Protein AF-A0A966USJ3-F1 (afdb_monomer_lite)

Sequence (109 aa):
LDIELKDDTLTVSGQVDNEEKDYIFQGIANRAFTRKFTLADTVVVKNAEMANGLLKIFLERFIPEEKKAKKIDIMDPFGVQETTKQLLTEGTKAWTQGLQKIADTMTPK

pLDDT: mean 78.53, std 15.51, range [45.91, 97.44]

Secondary structure (DSSP, 8-state):
-EEEEETTEEEEEE---------S--SS----EEEEEEPPTTEEEEEEEEETTEEEEEEEE---GGGS-PPPP---TT---------S-HHHHHHHHHHHHHHHTS---

Radius of gyration: 37.7 Å; chains: 1; bounding box: 52×80×87 Å

Foldseek 3Di:
DDWDDDDQKIKDWDDDDPDPDDDPDDPDDDDTDIDIDGHDPQKDWDDWDADPNDIDTDIDGHDPCVPVDDDDDDDDPPDPDPPPPPPPPVVVVVVVVVVVVVVVVPDDD

Structure (mmCIF, N/CA/C/O backbone):
data_AF-A0A966USJ3-F1
#
_entry.id   AF-A0A966USJ3-F1
#
loop_
_atom_site.group_PDB
_atom_site.id
_atom_site.type_symbol
_atom_site.label_atom_id
_atom_site.label_alt_id
_atom_site.label_comp_id
_atom_site.label_asym_id
_atom_site.label_entity_id
_atom_site.label_seq_id
_atom_site.pdbx_PDB_ins_code
_atom_s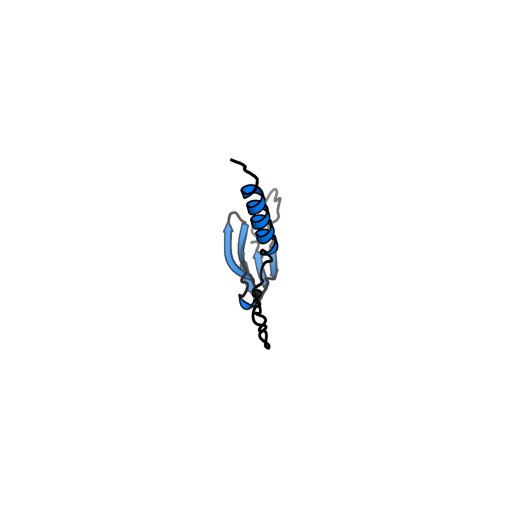ite.Cartn_x
_atom_site.Cartn_y
_atom_site.Cartn_z
_atom_site.occupancy
_atom_site.B_iso_or_equiv
_atom_site.auth_seq_id
_atom_site.auth_comp_id
_atom_site.auth_asym_id
_atom_site.auth_atom_id
_atom_site.pdbx_PDB_model_num
ATOM 1 N N . LEU A 1 1 ? 1.854 -3.864 -14.189 1.00 90.31 1 LEU A N 1
ATOM 2 C CA . LEU A 1 1 ? 1.768 -3.362 -12.798 1.00 90.31 1 LEU A CA 1
ATOM 3 C C . LEU A 1 1 ? 0.463 -3.873 -12.235 1.00 90.31 1 LEU A C 1
ATOM 5 O O . LEU A 1 1 ? -0.542 -3.754 -12.921 1.00 90.31 1 LEU A O 1
ATOM 9 N N . ASP A 1 2 ? 0.499 -4.440 -11.044 1.00 94.25 2 ASP A N 1
ATOM 10 C CA . ASP A 1 2 ? -0.638 -5.089 -10.412 1.00 94.25 2 ASP A CA 1
ATOM 11 C C . ASP A 1 2 ? -0.704 -4.710 -8.924 1.00 94.25 2 ASP A C 1
ATOM 13 O O . ASP A 1 2 ? 0.332 -4.462 -8.289 1.00 94.25 2 ASP A O 1
ATOM 17 N N . ILE A 1 3 ? -1.926 -4.589 -8.404 1.00 95.25 3 ILE A N 1
ATOM 18 C CA . ILE A 1 3 ? -2.208 -4.225 -7.015 1.00 95.25 3 ILE A CA 1
ATOM 19 C C . ILE A 1 3 ? -3.309 -5.148 -6.506 1.00 95.25 3 ILE A C 1
ATOM 21 O O . ILE A 1 3 ? -4.428 -5.117 -7.013 1.00 95.25 3 ILE A O 1
ATOM 25 N N . GLU A 1 4 ? -3.007 -5.899 -5.455 1.00 96.12 4 GLU A N 1
ATOM 26 C CA . GLU A 1 4 ? -3.932 -6.846 -4.841 1.00 96.12 4 GLU A CA 1
ATOM 27 C C . GLU A 1 4 ? -3.975 -6.617 -3.329 1.00 96.12 4 GLU A C 1
ATOM 29 O O . GLU A 1 4 ? -2.937 -6.480 -2.678 1.00 96.12 4 GLU A O 1
ATOM 34 N N . LEU A 1 5 ? -5.178 -6.584 -2.757 1.00 95.69 5 LEU A N 1
ATOM 35 C CA . LEU A 1 5 ? -5.383 -6.617 -1.313 1.00 95.69 5 LEU A CA 1
ATOM 36 C C . LEU A 1 5 ? -5.982 -7.971 -0.952 1.00 95.69 5 LEU A C 1
ATOM 38 O O . LEU A 1 5 ? -7.097 -8.285 -1.369 1.00 95.69 5 LEU A O 1
ATOM 42 N N . LYS A 1 6 ? -5.250 -8.747 -0.157 1.00 95.69 6 LYS A N 1
ATOM 43 C CA . LYS A 1 6 ? -5.719 -10.022 0.374 1.00 95.69 6 LYS A CA 1
ATOM 44 C C . LYS A 1 6 ? -5.540 -10.026 1.883 1.00 95.69 6 LYS A C 1
ATOM 46 O O . LYS A 1 6 ? -4.435 -9.783 2.364 1.00 95.69 6 LYS A O 1
ATOM 51 N N . ASP A 1 7 ? -6.628 -10.299 2.596 1.00 91.94 7 ASP A N 1
ATOM 52 C CA . ASP A 1 7 ? -6.705 -10.210 4.055 1.00 91.94 7 ASP A CA 1
ATOM 53 C C . ASP A 1 7 ? -6.292 -8.806 4.544 1.00 91.94 7 ASP A C 1
ATOM 55 O O . ASP A 1 7 ? -6.977 -7.824 4.259 1.00 91.94 7 ASP A O 1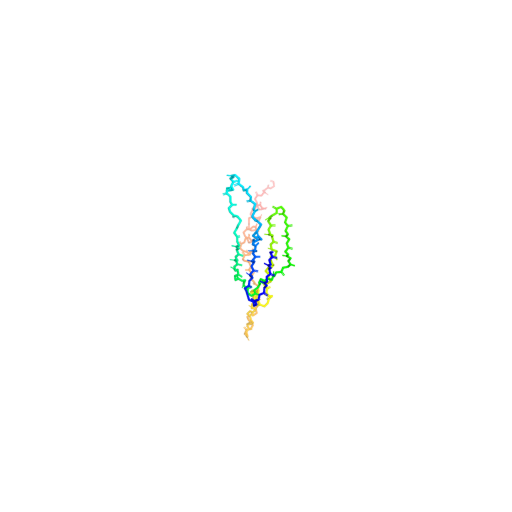
ATOM 59 N N . ASP A 1 8 ? -5.155 -8.693 5.225 1.00 94.38 8 ASP A N 1
ATOM 60 C CA . ASP A 1 8 ? -4.550 -7.451 5.714 1.00 94.38 8 ASP A CA 1
ATOM 61 C C . ASP A 1 8 ? -3.337 -7.006 4.875 1.00 94.38 8 ASP A C 1
ATOM 63 O O . ASP A 1 8 ? -2.688 -6.007 5.178 1.00 94.38 8 ASP A O 1
ATOM 67 N N . THR A 1 9 ? -2.993 -7.738 3.814 1.00 96.94 9 THR A N 1
ATOM 68 C CA . THR A 1 9 ? -1.746 -7.545 3.075 1.00 96.94 9 THR A CA 1
ATOM 69 C C . THR A 1 9 ? -2.001 -6.949 1.694 1.00 96.94 9 THR A C 1
ATOM 71 O O . THR A 1 9 ? -2.514 -7.600 0.783 1.00 96.94 9 THR A O 1
ATOM 74 N N . LEU A 1 10 ? -1.570 -5.700 1.519 1.00 97.06 10 LEU A N 1
ATOM 75 C CA . LEU A 1 10 ? -1.557 -4.994 0.244 1.00 97.06 10 LEU A CA 1
ATOM 76 C C . LEU A 1 10 ? -0.270 -5.324 -0.519 1.00 97.06 10 LEU A C 1
ATOM 78 O O . LEU A 1 10 ? 0.831 -4.964 -0.093 1.00 97.06 10 LEU A O 1
ATOM 82 N N . THR A 1 11 ? -0.405 -5.986 -1.661 1.00 97.44 11 THR A N 1
ATOM 83 C CA . THR A 1 11 ? 0.696 -6.346 -2.555 1.00 97.44 11 THR A CA 1
ATOM 84 C C . THR A 1 11 ? 0.690 -5.438 -3.780 1.00 97.44 11 THR A C 1
ATOM 86 O O . THR A 1 11 ? -0.317 -5.310 -4.462 1.00 97.44 11 THR A O 1
ATOM 89 N N . VAL A 1 12 ? 1.833 -4.818 -4.072 1.00 97.06 12 VAL A N 1
ATOM 90 C CA . VAL A 1 12 ? 2.076 -4.018 -5.278 1.00 97.06 12 VAL A CA 1
ATOM 91 C C . VAL A 1 12 ? 3.199 -4.682 -6.059 1.00 97.06 12 VAL A C 1
ATOM 93 O O . VAL A 1 12 ? 4.309 -4.823 -5.537 1.00 97.06 12 VAL A O 1
ATOM 96 N N . SER A 1 13 ? 2.940 -5.082 -7.301 1.00 95.88 13 SER A N 1
ATOM 97 C CA . SER A 1 13 ? 3.931 -5.754 -8.140 1.00 95.88 13 SER A CA 1
ATOM 98 C C . SER A 1 13 ? 4.092 -5.090 -9.507 1.00 95.88 13 SER A C 1
ATOM 100 O O . SER A 1 13 ? 3.133 -4.700 -10.168 1.00 95.88 13 SER A O 1
ATOM 102 N N . GLY A 1 14 ? 5.340 -4.930 -9.936 1.00 93.81 14 GLY A N 1
ATOM 103 C CA . GLY A 1 14 ? 5.705 -4.449 -11.261 1.00 93.81 14 GLY A CA 1
ATOM 104 C C . GLY A 1 14 ? 6.506 -5.515 -11.986 1.00 93.81 14 GLY A C 1
ATOM 105 O O . GLY A 1 14 ? 7.490 -6.019 -11.447 1.00 93.81 14 GLY A O 1
ATOM 106 N N . GLN A 1 15 ? 6.088 -5.848 -13.201 1.00 91.12 15 GLN A N 1
ATOM 107 C CA . GLN A 1 15 ? 6.850 -6.686 -14.118 1.00 91.12 15 GLN A CA 1
ATOM 108 C C . GLN A 1 15 ? 7.601 -5.794 -15.103 1.00 91.12 15 GLN A C 1
ATOM 110 O O . GLN A 1 15 ? 7.200 -4.654 -15.345 1.00 91.12 15 GLN A O 1
ATOM 115 N N . VAL A 1 16 ? 8.708 -6.308 -15.623 1.00 86.69 16 VAL A N 1
ATOM 116 C CA . VAL A 1 16 ? 9.481 -5.658 -16.677 1.00 86.69 16 VAL A CA 1
ATOM 117 C C . VAL A 1 16 ? 9.348 -6.531 -17.903 1.00 86.69 16 VAL A C 1
ATOM 119 O O . VAL A 1 16 ? 9.662 -7.719 -17.840 1.00 86.69 16 VAL A O 1
ATOM 122 N N . ASP A 1 17 ? 8.879 -5.938 -18.990 1.00 79.00 17 ASP A N 1
ATOM 123 C CA . ASP A 1 17 ? 8.905 -6.599 -20.281 1.00 79.00 17 ASP A CA 1
ATOM 124 C C . ASP A 1 17 ? 10.346 -6.614 -20.780 1.00 79.00 17 ASP A C 1
ATOM 126 O O . ASP A 1 17 ? 11.054 -5.603 -20.743 1.00 79.00 17 ASP A O 1
ATOM 130 N N . ASN A 1 18 ? 10.794 -7.794 -21.193 1.00 67.31 18 ASN A N 1
ATOM 131 C CA . ASN A 1 18 ? 12.154 -8.030 -21.651 1.00 67.31 18 ASN A CA 1
ATOM 132 C C . ASN A 1 18 ? 12.272 -7.565 -23.110 1.00 67.31 18 ASN A C 1
ATOM 134 O O . ASN A 1 18 ? 12.446 -8.360 -24.028 1.00 67.31 18 ASN A O 1
ATOM 138 N N . GLU A 1 19 ? 12.069 -6.270 -23.339 1.00 68.94 19 GLU A N 1
ATOM 139 C CA . GLU A 1 19 ? 12.400 -5.655 -24.616 1.00 68.94 19 GLU A CA 1
ATOM 140 C C . GLU A 1 19 ? 13.906 -5.396 -24.613 1.00 68.94 19 GLU A C 1
ATOM 142 O O . GLU A 1 19 ? 14.390 -4.538 -23.870 1.00 68.94 19 GLU A O 1
ATOM 147 N N . GLU A 1 20 ? 14.648 -6.155 -25.424 1.00 64.81 20 GLU A N 1
ATOM 148 C CA . GLU A 1 20 ? 16.059 -5.895 -25.717 1.00 64.81 20 GLU A CA 1
ATOM 149 C C . GLU A 1 20 ? 16.178 -4.513 -26.370 1.00 64.81 20 GLU A C 1
ATOM 151 O O . GLU A 1 20 ? 16.042 -4.338 -27.580 1.00 64.81 20 GLU A O 1
ATOM 156 N N . LYS A 1 21 ? 16.362 -3.495 -25.535 1.00 73.31 21 LYS A N 1
ATOM 157 C CA . LYS A 1 21 ? 16.651 -2.129 -25.951 1.00 73.31 21 LYS A CA 1
ATOM 158 C C . LYS A 1 21 ? 18.112 -1.851 -25.653 1.00 73.31 21 LYS A C 1
ATOM 160 O O . LYS A 1 21 ? 18.534 -1.895 -24.499 1.00 73.31 21 LYS A O 1
ATOM 165 N N . ASP A 1 22 ? 18.866 -1.540 -26.701 1.00 79.00 22 ASP A N 1
ATOM 166 C CA . ASP A 1 22 ? 20.257 -1.115 -26.581 1.00 79.00 22 ASP A CA 1
ATOM 167 C C . ASP A 1 22 ? 20.316 0.298 -25.992 1.00 79.00 22 ASP A C 1
ATOM 169 O O . ASP A 1 22 ? 20.089 1.306 -26.667 1.00 79.00 22 ASP A O 1
ATOM 173 N N . TYR A 1 23 ? 20.606 0.374 -24.696 1.00 79.94 23 TYR A N 1
ATOM 174 C CA . TYR A 1 23 ? 20.852 1.625 -23.990 1.00 79.94 23 TYR A CA 1
ATOM 175 C C . TYR A 1 23 ? 22.361 1.855 -23.847 1.00 79.94 23 TYR A C 1
ATOM 177 O O . TYR A 1 23 ? 23.070 1.019 -23.296 1.00 79.94 23 TYR A O 1
ATOM 185 N N . ILE A 1 24 ? 22.853 3.027 -24.267 1.00 86.50 24 ILE A N 1
ATOM 186 C CA . ILE A 1 24 ? 24.266 3.422 -24.079 1.00 86.50 24 ILE A CA 1
ATOM 187 C C . ILE A 1 24 ? 24.582 3.628 -22.585 1.00 86.50 24 ILE A C 1
ATOM 189 O O . ILE A 1 24 ? 25.662 3.275 -22.117 1.00 86.50 24 ILE A O 1
ATOM 193 N N . PHE A 1 25 ? 23.639 4.197 -21.823 1.00 83.19 25 PHE A N 1
ATOM 194 C CA . PHE A 1 25 ? 23.732 4.331 -20.369 1.00 83.19 25 PHE A CA 1
ATOM 195 C C . PHE A 1 25 ? 22.338 4.384 -19.734 1.00 83.19 25 PHE A C 1
ATOM 197 O O . PHE A 1 25 ? 21.512 5.223 -20.094 1.00 83.19 25 PHE A O 1
ATOM 204 N N . GLN A 1 26 ? 22.099 3.521 -18.746 1.00 80.94 26 GLN A N 1
ATOM 205 C CA . GLN A 1 26 ? 20.870 3.487 -17.959 1.00 80.94 26 GLN A CA 1
ATOM 206 C C . GLN A 1 26 ? 21.218 3.673 -16.477 1.00 80.94 26 GLN A C 1
ATOM 208 O O . GLN A 1 26 ? 21.658 2.744 -15.807 1.00 80.94 26 GLN A O 1
ATOM 213 N N . GLY A 1 27 ? 21.011 4.887 -15.955 1.00 84.94 27 GLY A N 1
ATOM 214 C CA . GLY A 1 27 ? 21.339 5.214 -14.560 1.00 84.94 27 GLY A CA 1
ATOM 215 C C . GLY A 1 27 ? 20.492 4.469 -13.520 1.00 84.94 27 GLY A C 1
ATOM 216 O O . GLY A 1 27 ? 20.917 4.320 -12.378 1.00 84.94 27 GLY A O 1
ATOM 217 N N . ILE A 1 28 ? 19.304 3.986 -13.902 1.00 82.62 28 ILE A N 1
ATOM 218 C CA . ILE A 1 28 ? 18.427 3.180 -13.045 1.00 82.62 28 ILE A CA 1
ATOM 219 C C . ILE A 1 28 ? 17.901 2.004 -13.857 1.00 82.62 28 ILE A C 1
ATOM 221 O O . ILE A 1 28 ? 17.151 2.186 -14.816 1.00 82.62 28 ILE A O 1
ATOM 225 N N . ALA A 1 29 ? 18.292 0.797 -13.456 1.00 82.44 29 ALA A N 1
ATOM 226 C CA . ALA A 1 29 ? 17.831 -0.427 -14.088 1.00 82.44 29 ALA A CA 1
ATOM 227 C C . ALA A 1 29 ? 16.318 -0.618 -13.891 1.00 82.44 29 ALA A C 1
ATOM 229 O O . ALA A 1 29 ? 15.801 -0.506 -12.773 1.00 82.44 29 ALA A O 1
ATOM 230 N N . ASN A 1 30 ? 15.624 -0.971 -14.974 1.00 84.00 30 ASN A N 1
ATOM 231 C CA . ASN A 1 30 ? 14.244 -1.436 -14.911 1.00 84.00 30 ASN A CA 1
ATOM 232 C C . ASN A 1 30 ? 14.259 -2.859 -14.357 1.00 84.00 30 ASN A C 1
ATOM 234 O O . ASN A 1 30 ? 14.695 -3.793 -15.023 1.00 84.00 30 ASN A O 1
ATOM 238 N N . ARG A 1 31 ? 13.807 -3.021 -13.115 1.00 87.69 31 ARG A N 1
ATOM 239 C C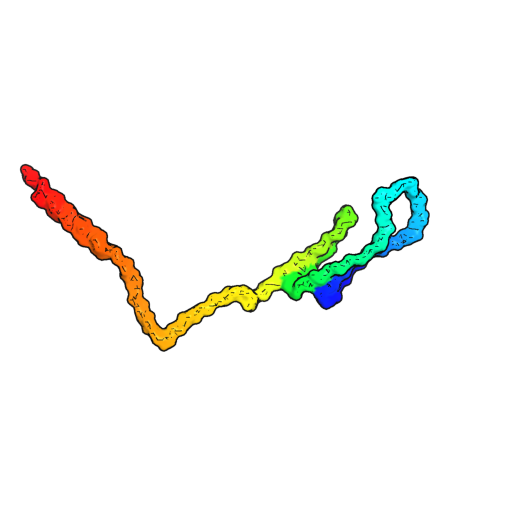A . ARG A 1 31 ? 13.737 -4.318 -12.435 1.00 87.69 31 ARG A CA 1
ATOM 240 C C . ARG A 1 31 ? 12.309 -4.625 -12.035 1.00 87.69 31 ARG A C 1
ATOM 242 O O . ARG A 1 31 ? 11.582 -3.734 -11.593 1.00 87.69 31 ARG A O 1
ATOM 249 N N . ALA A 1 32 ? 11.934 -5.894 -12.153 1.00 92.19 32 ALA A N 1
ATOM 250 C CA . ALA A 1 32 ? 10.692 -6.361 -11.573 1.00 92.19 32 ALA A CA 1
ATOM 251 C C . ALA A 1 32 ? 10.737 -6.133 -10.057 1.00 92.19 32 ALA A C 1
ATOM 253 O O . ALA A 1 32 ? 11.788 -6.258 -9.417 1.00 92.19 32 ALA A O 1
ATOM 254 N N . PHE A 1 33 ? 9.600 -5.770 -9.480 1.00 93.94 33 PHE A N 1
ATOM 255 C CA . PHE A 1 33 ? 9.496 -5.521 -8.053 1.00 93.94 33 PHE A CA 1
ATOM 256 C C . PHE A 1 33 ? 8.207 -6.105 -7.500 1.00 93.94 33 PHE A C 1
ATOM 258 O O . PHE A 1 33 ? 7.190 -6.221 -8.177 1.00 93.94 33 PHE A O 1
ATOM 265 N N . THR A 1 34 ? 8.243 -6.462 -6.226 1.00 95.94 34 THR A N 1
ATOM 266 C CA . THR A 1 34 ? 7.054 -6.784 -5.447 1.00 95.94 34 THR A CA 1
ATOM 267 C C . THR A 1 34 ? 7.247 -6.187 -4.071 1.00 95.94 34 THR A C 1
ATOM 269 O O . THR A 1 34 ? 8.272 -6.411 -3.421 1.00 95.94 34 THR A O 1
ATOM 272 N N . ARG A 1 35 ? 6.277 -5.397 -3.628 1.00 96.06 35 ARG A N 1
ATOM 273 C CA . ARG A 1 35 ? 6.270 -4.799 -2.303 1.00 96.06 35 ARG A CA 1
ATOM 274 C C . ARG A 1 35 ? 4.976 -5.160 -1.605 1.00 96.06 35 ARG A C 1
ATOM 276 O O . ARG A 1 35 ? 3.907 -5.050 -2.189 1.00 96.06 35 ARG A O 1
ATOM 283 N N . LYS A 1 36 ? 5.102 -5.606 -0.361 1.00 97.38 36 LYS A N 1
ATOM 284 C CA . LYS A 1 36 ? 3.976 -5.964 0.493 1.00 97.38 36 LYS A CA 1
ATOM 285 C C . LYS A 1 36 ? 3.910 -4.988 1.653 1.00 97.38 36 LYS A C 1
ATOM 287 O O . LYS A 1 36 ? 4.947 -4.651 2.228 1.00 97.38 36 LYS A O 1
ATOM 292 N N . PHE A 1 37 ? 2.704 -4.549 1.967 1.00 96.25 37 PHE A N 1
ATOM 293 C CA . PHE A 1 37 ? 2.400 -3.661 3.073 1.00 96.25 37 PHE A CA 1
ATOM 294 C C . PHE A 1 37 ? 1.307 -4.313 3.910 1.00 96.25 37 PHE A C 1
ATOM 296 O O . PHE A 1 37 ? 0.240 -4.622 3.389 1.00 96.25 37 PHE A O 1
ATOM 303 N N . THR A 1 38 ? 1.570 -4.521 5.194 1.00 96.25 38 THR A N 1
ATOM 304 C CA . THR A 1 38 ? 0.548 -4.971 6.141 1.00 96.25 38 THR A CA 1
ATOM 305 C C . THR A 1 38 ? -0.261 -3.760 6.590 1.00 96.25 38 THR A C 1
ATOM 307 O O . THR A 1 38 ? 0.300 -2.781 7.091 1.00 96.25 38 THR A O 1
ATOM 310 N N . LEU A 1 39 ? -1.567 -3.804 6.366 1.00 95.12 39 LEU A N 1
ATOM 311 C CA . LEU A 1 39 ? -2.529 -2.801 6.789 1.00 95.12 39 LEU A CA 1
ATOM 312 C C . LEU A 1 39 ? -3.088 -3.191 8.158 1.00 95.12 39 LEU A C 1
ATOM 314 O O . LEU A 1 39 ? -3.244 -4.363 8.472 1.00 95.12 39 LEU A O 1
ATOM 318 N N . ALA A 1 40 ? -3.391 -2.200 8.991 1.00 93.50 40 ALA A N 1
ATOM 319 C CA . ALA A 1 40 ? -4.126 -2.454 10.225 1.00 93.50 40 ALA A CA 1
ATOM 320 C C . ALA A 1 40 ? -5.617 -2.653 9.920 1.00 93.50 40 ALA A C 1
ATOM 322 O O . ALA A 1 40 ? -6.130 -2.021 9.002 1.00 93.50 40 ALA A O 1
ATOM 323 N N . ASP A 1 41 ? -6.340 -3.386 10.770 1.00 89.19 41 ASP A N 1
ATOM 324 C CA . ASP A 1 41 ? -7.787 -3.653 10.625 1.00 89.19 41 ASP A CA 1
ATOM 325 C C . ASP A 1 41 ? -8.645 -2.387 10.458 1.00 89.19 41 ASP A C 1
ATOM 327 O O . ASP A 1 41 ? -9.731 -2.402 9.890 1.00 89.19 41 ASP A O 1
ATOM 331 N N . THR A 1 42 ? -8.165 -1.264 10.996 1.00 89.31 42 THR A N 1
ATOM 332 C CA . THR A 1 42 ? -8.841 0.036 10.901 1.00 89.31 42 THR A CA 1
ATOM 333 C C . THR A 1 42 ? -8.572 0.774 9.592 1.00 89.31 42 THR A C 1
ATOM 335 O O . THR A 1 42 ? -9.033 1.898 9.447 1.00 89.31 42 THR A O 1
ATOM 338 N N . VAL A 1 43 ? -7.769 0.232 8.678 1.00 92.62 43 VAL A N 1
ATOM 339 C CA . VAL A 1 43 ? -7.334 0.910 7.452 1.00 92.62 43 VAL A CA 1
ATOM 340 C C . VAL A 1 43 ? -7.970 0.245 6.240 1.00 92.62 43 VAL A C 1
ATOM 342 O O . VAL A 1 43 ? -7.876 -0.963 6.064 1.00 92.62 43 VAL A O 1
ATOM 345 N N . VAL A 1 44 ? -8.581 1.052 5.376 1.00 91.25 44 VAL A N 1
ATOM 346 C CA . VAL A 1 44 ? -9.213 0.596 4.133 1.00 91.25 44 VAL A CA 1
ATOM 347 C C . VAL A 1 44 ? -8.626 1.325 2.929 1.00 91.25 44 VAL A C 1
ATOM 349 O O . VAL A 1 44 ? -8.327 2.520 2.992 1.00 91.25 44 VAL A O 1
ATOM 352 N N . VAL A 1 45 ? -8.469 0.608 1.816 1.00 93.81 45 VAL A N 1
ATOM 353 C CA . VAL A 1 45 ? -8.051 1.197 0.538 1.00 93.81 45 VAL A CA 1
ATOM 354 C C . VAL A 1 45 ? -9.257 1.889 -0.095 1.00 93.81 45 VAL A C 1
ATOM 356 O O . VAL A 1 45 ? -10.300 1.267 -0.284 1.00 93.81 45 VAL A O 1
ATOM 359 N N . LYS A 1 46 ? -9.130 3.179 -0.416 1.00 94.25 46 LYS A N 1
ATOM 360 C CA . LYS A 1 46 ? -10.200 3.963 -1.053 1.00 94.25 46 LYS A CA 1
ATOM 361 C C . LYS A 1 46 ? -10.024 4.108 -2.551 1.00 94.25 46 LYS A C 1
ATOM 363 O O . LYS A 1 46 ? -11.002 4.023 -3.285 1.00 94.25 46 LYS A O 1
ATOM 368 N N . ASN A 1 47 ? -8.801 4.378 -2.992 1.00 94.50 47 ASN A N 1
ATOM 369 C CA . ASN A 1 47 ? -8.500 4.616 -4.396 1.00 94.50 47 ASN A CA 1
ATOM 370 C C . ASN A 1 47 ? -7.017 4.345 -4.683 1.00 94.50 47 ASN A C 1
ATOM 372 O O . ASN A 1 47 ? -6.191 4.354 -3.767 1.00 94.50 47 ASN A O 1
ATOM 376 N N . ALA A 1 48 ? -6.675 4.157 -5.953 1.00 95.56 48 ALA A N 1
ATOM 377 C CA . ALA A 1 48 ? -5.306 4.105 -6.441 1.00 95.56 48 ALA A CA 1
ATOM 378 C C . ALA A 1 48 ? -5.202 4.899 -7.750 1.00 95.56 48 ALA A C 1
ATOM 380 O O . ALA A 1 48 ? -6.008 4.716 -8.658 1.00 95.56 48 ALA A O 1
ATOM 381 N N . GLU A 1 49 ? -4.206 5.777 -7.851 1.00 95.25 49 GLU A N 1
ATOM 382 C CA . GLU A 1 49 ? -3.950 6.583 -9.047 1.00 95.25 49 GLU A CA 1
ATOM 383 C C . GLU A 1 49 ? -2.487 6.473 -9.481 1.00 95.25 49 GLU A C 1
ATOM 385 O O . GLU A 1 49 ? -1.579 6.375 -8.655 1.00 95.25 49 GLU A O 1
ATOM 390 N N . MET A 1 50 ? -2.253 6.524 -10.789 1.00 94.06 50 MET A N 1
ATOM 391 C CA . MET A 1 50 ? -0.920 6.614 -11.379 1.00 94.06 50 MET A CA 1
ATOM 392 C C . MET A 1 50 ? -0.772 7.987 -12.030 1.00 94.06 50 MET A C 1
ATOM 394 O O . MET A 1 50 ? -1.543 8.329 -12.924 1.00 94.06 50 MET A O 1
ATOM 398 N N . ALA A 1 51 ? 0.224 8.764 -11.612 1.00 94.06 51 ALA A N 1
ATOM 399 C CA . ALA A 1 51 ? 0.514 10.072 -12.193 1.00 94.06 51 ALA A CA 1
ATOM 400 C C . ALA A 1 51 ? 2.027 10.276 -12.305 1.00 94.06 51 ALA A C 1
ATOM 402 O O . ALA A 1 51 ? 2.750 10.124 -11.322 1.00 94.06 51 ALA A O 1
ATOM 403 N N . ASN A 1 52 ? 2.510 10.635 -13.500 1.00 92.12 52 ASN A N 1
ATOM 404 C CA . ASN A 1 52 ? 3.931 10.896 -13.778 1.00 92.12 52 ASN A CA 1
ATOM 405 C C . ASN A 1 52 ? 4.874 9.755 -13.340 1.00 92.12 52 ASN A C 1
ATOM 407 O O . ASN A 1 52 ? 5.963 10.001 -12.829 1.00 92.12 52 ASN A O 1
ATOM 411 N N . GLY A 1 53 ? 4.438 8.501 -13.490 1.00 89.00 53 GLY A N 1
ATOM 412 C CA . GLY A 1 53 ? 5.215 7.325 -13.079 1.00 89.00 53 GLY A CA 1
ATOM 413 C C . GLY A 1 53 ? 5.222 7.047 -11.571 1.00 89.00 53 GLY A C 1
ATOM 414 O O . GLY A 1 53 ? 5.881 6.102 -11.141 1.00 89.00 53 GLY A O 1
ATOM 415 N N . LEU A 1 54 ? 4.485 7.821 -10.764 1.00 91.94 54 LEU A N 1
ATOM 416 C CA . LEU A 1 54 ? 4.227 7.507 -9.361 1.00 91.94 54 LEU A CA 1
ATOM 417 C C . LEU A 1 54 ? 2.846 6.887 -9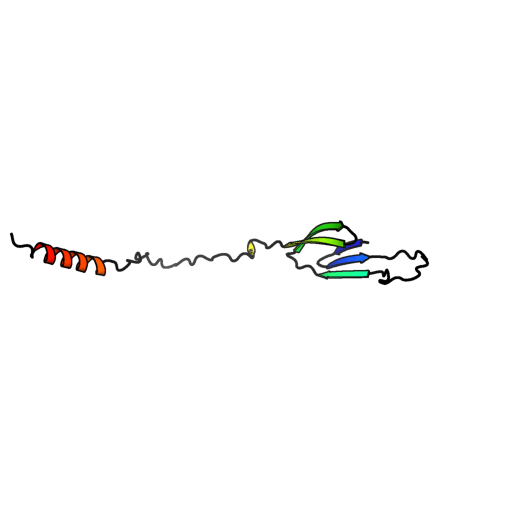.180 1.00 91.94 54 LEU A C 1
ATOM 419 O O . LEU A 1 54 ? 1.825 7.487 -9.517 1.00 91.94 54 LEU A O 1
ATOM 423 N N . LEU A 1 55 ? 2.836 5.723 -8.538 1.00 94.12 55 LEU A N 1
ATOM 424 C CA . LEU A 1 55 ? 1.633 5.120 -7.993 1.00 94.12 55 LEU A CA 1
ATOM 425 C C . LEU A 1 55 ? 1.335 5.729 -6.618 1.00 94.12 55 LEU A C 1
ATOM 427 O O . LEU A 1 55 ? 2.162 5.638 -5.707 1.00 94.12 55 LEU A O 1
ATOM 431 N N . LYS A 1 56 ? 0.144 6.303 -6.450 1.00 95.06 56 LYS A N 1
ATOM 432 C CA . LYS A 1 56 ? -0.384 6.744 -5.157 1.00 95.06 56 LYS A CA 1
ATOM 433 C C . L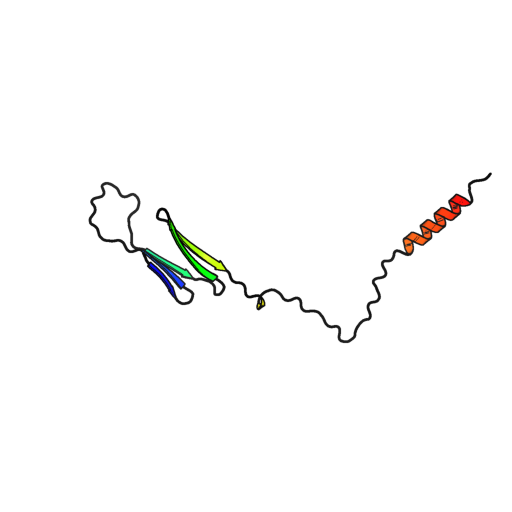YS A 1 56 ? -1.575 5.880 -4.771 1.00 95.06 56 LYS A C 1
ATOM 435 O O . LYS A 1 56 ? -2.490 5.683 -5.564 1.00 95.06 56 LYS A O 1
ATOM 440 N N . ILE A 1 57 ? -1.567 5.389 -3.539 1.00 95.50 57 ILE A N 1
ATOM 441 C CA . ILE A 1 57 ? -2.640 4.567 -2.979 1.00 95.50 57 ILE A CA 1
ATOM 442 C C . ILE A 1 57 ? -3.235 5.341 -1.806 1.00 95.50 57 ILE A C 1
ATOM 444 O O . ILE A 1 57 ? -2.527 5.684 -0.859 1.00 95.50 57 ILE A O 1
ATOM 448 N N . PHE A 1 58 ? -4.528 5.642 -1.886 1.00 95.69 58 PHE A N 1
ATOM 449 C CA . PHE A 1 58 ? -5.252 6.383 -0.862 1.00 95.69 58 PHE A CA 1
ATOM 450 C C . PHE A 1 58 ? -5.803 5.412 0.177 1.00 95.69 58 PHE A C 1
ATOM 452 O O . PHE A 1 58 ? -6.633 4.553 -0.132 1.00 95.69 58 PHE A O 1
ATOM 459 N N . LEU A 1 59 ? -5.338 5.573 1.413 1.00 95.00 59 LEU A N 1
ATOM 460 C CA . LEU A 1 59 ? -5.744 4.781 2.566 1.00 95.00 59 LEU A CA 1
ATOM 461 C C . LEU A 1 59 ? -6.536 5.665 3.529 1.00 95.00 59 LEU A C 1
ATOM 463 O O . LEU A 1 59 ? -6.109 6.777 3.839 1.00 95.00 59 LEU A O 1
ATOM 467 N N . GLU A 1 60 ? -7.663 5.166 4.026 1.00 93.25 60 GLU A N 1
ATOM 468 C CA . GLU A 1 60 ? -8.454 5.841 5.055 1.00 93.25 60 GLU A CA 1
ATOM 469 C C . GLU A 1 60 ? -8.484 5.008 6.333 1.00 93.25 60 GLU A C 1
ATOM 471 O O . GLU A 1 60 ? -8.622 3.786 6.287 1.00 93.25 60 GLU A O 1
ATOM 476 N N . ARG A 1 61 ? -8.371 5.679 7.483 1.00 91.12 61 ARG A N 1
ATOM 477 C CA . ARG A 1 61 ? -8.472 5.043 8.795 1.00 91.12 61 ARG A CA 1
ATOM 478 C C . ARG A 1 61 ? -9.873 5.228 9.378 1.00 91.12 61 ARG A C 1
ATOM 480 O O . ARG A 1 61 ? -10.241 6.337 9.752 1.00 91.12 61 ARG A O 1
ATOM 487 N N . PHE A 1 62 ? -10.601 4.132 9.554 1.00 82.69 62 PHE A N 1
ATOM 488 C CA . PHE A 1 62 ? -11.874 4.078 10.261 1.00 82.69 62 PHE A CA 1
ATOM 489 C C . PHE A 1 62 ? -11.666 3.681 11.731 1.00 82.69 62 PHE A C 1
ATOM 491 O O . PHE A 1 62 ? -11.225 2.573 12.032 1.00 82.69 62 PHE A O 1
ATOM 498 N N . ILE A 1 63 ? -11.988 4.578 12.668 1.00 77.75 63 ILE A N 1
ATOM 499 C CA . ILE A 1 63 ? -12.008 4.276 14.109 1.00 77.75 63 ILE A CA 1
ATOM 500 C C . ILE A 1 63 ? -13.472 4.048 14.508 1.00 77.75 63 ILE A C 1
ATOM 502 O O . ILE A 1 63 ? -14.229 5.021 14.532 1.00 77.75 63 ILE A O 1
ATOM 506 N N . PRO A 1 64 ? -13.881 2.807 14.838 1.00 72.06 64 PRO A N 1
ATOM 507 C CA . PRO A 1 64 ? -15.236 2.539 15.305 1.00 72.06 64 PRO A CA 1
ATOM 508 C C . PRO A 1 64 ? -15.573 3.399 16.527 1.00 72.06 64 PRO A C 1
ATOM 510 O O . PRO A 1 64 ? -14.753 3.528 17.441 1.00 72.06 64 PRO A O 1
ATOM 513 N N . GLU A 1 65 ? -16.785 3.957 16.577 1.00 66.94 65 GLU A N 1
ATOM 514 C CA . GLU A 1 65 ? -17.226 4.795 17.702 1.00 66.94 65 GLU A CA 1
ATOM 515 C C . GLU A 1 65 ? -17.233 4.050 19.040 1.00 66.94 65 GLU A C 1
ATOM 517 O O . GLU A 1 65 ? -17.081 4.658 20.092 1.00 66.94 65 GLU A O 1
ATOM 522 N N . GLU A 1 66 ? -17.325 2.723 19.010 1.00 63.06 66 GLU A N 1
ATOM 523 C CA . GLU A 1 66 ? -17.241 1.867 20.195 1.00 63.06 66 GLU A CA 1
ATOM 524 C C . GLU A 1 66 ? -15.874 1.918 20.887 1.00 63.06 66 GLU A C 1
ATOM 526 O O . GLU A 1 66 ? -15.797 1.716 22.096 1.00 63.06 66 GLU A O 1
ATOM 531 N N . LYS A 1 67 ? -14.806 2.229 20.137 1.00 61.91 67 LYS A N 1
ATOM 532 C CA . LYS A 1 67 ? -13.459 2.454 20.679 1.00 61.91 67 LYS A CA 1
ATOM 533 C C . LYS A 1 67 ? -13.219 3.912 21.072 1.00 61.91 67 LYS A C 1
ATOM 535 O O . LYS A 1 67 ? -12.175 4.207 21.655 1.00 61.91 67 LYS A O 1
ATOM 540 N N . LYS A 1 68 ? -14.141 4.837 20.763 1.00 65.19 68 LYS A N 1
ATOM 541 C CA . LYS A 1 68 ? -14.074 6.187 21.337 1.00 65.19 68 LYS A CA 1
ATOM 542 C C . LYS A 1 68 ? -14.312 6.044 22.837 1.00 65.19 68 LYS A C 1
ATOM 544 O O . LYS A 1 68 ? -15.231 5.347 23.261 1.00 65.19 68 LYS A O 1
ATOM 549 N N . ALA A 1 69 ? -13.464 6.681 23.639 1.00 68.62 69 ALA A N 1
ATOM 550 C CA . ALA A 1 69 ? -13.590 6.650 25.088 1.00 68.62 69 ALA A CA 1
ATOM 551 C C . ALA A 1 69 ? -14.988 7.148 25.491 1.00 68.62 69 ALA A C 1
ATOM 553 O O . ALA A 1 69 ? -15.320 8.316 25.289 1.00 68.62 69 ALA A O 1
ATOM 554 N N . LYS A 1 70 ? -15.819 6.250 26.027 1.00 73.75 70 LYS A N 1
ATOM 555 C CA . LYS A 1 70 ? -17.128 6.607 26.576 1.00 73.75 70 LYS A CA 1
ATOM 556 C C . LYS A 1 70 ? -16.918 7.131 27.988 1.00 73.75 70 LYS A C 1
ATOM 558 O O . LYS A 1 70 ? -16.246 6.493 28.797 1.00 73.75 70 LYS A O 1
ATOM 563 N N . LYS A 1 71 ? -17.493 8.293 28.287 1.00 75.06 71 LYS A N 1
ATOM 564 C CA . LYS A 1 71 ? -17.581 8.779 29.661 1.00 75.06 71 LYS A CA 1
ATOM 565 C C . LYS A 1 71 ? -18.581 7.882 30.391 1.00 75.06 71 LYS A C 1
ATOM 567 O O . LYS A 1 71 ? -19.718 7.760 29.948 1.00 75.06 71 LYS A O 1
ATOM 572 N N . ILE A 1 72 ? -18.131 7.200 31.438 1.00 77.69 72 ILE A N 1
ATOM 573 C CA . ILE A 1 72 ? -19.011 6.428 32.315 1.00 77.69 72 ILE A CA 1
ATOM 574 C C . ILE A 1 72 ? -19.481 7.394 33.394 1.00 77.69 72 ILE A C 1
ATOM 576 O O . ILE A 1 72 ? -18.659 7.916 34.150 1.00 77.69 72 ILE A O 1
ATOM 580 N N . ASP A 1 73 ? -20.782 7.658 33.438 1.00 79.94 73 ASP A N 1
ATOM 581 C CA . ASP A 1 73 ? -21.363 8.432 34.526 1.00 79.94 73 ASP A CA 1
ATO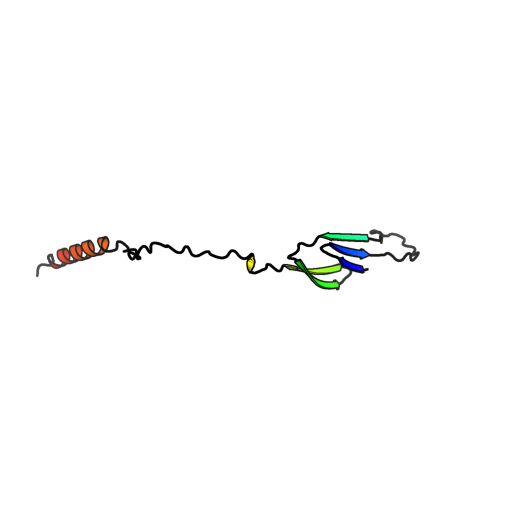M 582 C C . ASP A 1 73 ? -21.364 7.577 35.797 1.00 79.94 73 ASP A C 1
ATOM 584 O O . ASP A 1 73 ? -21.805 6.425 35.803 1.00 79.94 73 ASP A O 1
ATOM 588 N N . ILE A 1 74 ? -20.815 8.131 36.876 1.00 79.94 74 ILE A N 1
ATOM 589 C CA . ILE A 1 74 ? -20.824 7.489 38.188 1.00 79.94 74 ILE A CA 1
ATOM 590 C C . ILE A 1 74 ? -22.212 7.728 38.775 1.00 79.94 74 ILE A C 1
ATOM 592 O O . ILE A 1 74 ? -22.541 8.844 39.171 1.00 79.94 74 ILE A O 1
ATOM 596 N N . MET A 1 75 ? -23.034 6.683 38.803 1.00 72.69 75 MET A N 1
ATOM 597 C CA . MET A 1 75 ? -24.314 6.709 39.499 1.00 72.69 75 MET A CA 1
ATOM 598 C C . MET A 1 75 ? -24.040 6.494 40.988 1.00 72.69 75 MET A C 1
ATOM 600 O O . MET A 1 75 ? -23.529 5.445 41.370 1.00 72.69 75 MET A O 1
ATOM 604 N N . ASP A 1 76 ? -24.329 7.499 41.810 1.00 76.94 76 ASP A N 1
ATOM 605 C CA . ASP A 1 76 ? -24.256 7.407 43.268 1.00 76.94 76 ASP A CA 1
ATOM 606 C C . ASP A 1 76 ? -25.504 6.659 43.786 1.00 76.94 76 ASP A C 1
ATOM 608 O O . ASP A 1 76 ? -26.608 7.209 43.721 1.00 76.94 76 ASP A O 1
ATOM 612 N N . PRO A 1 77 ? -25.388 5.400 44.259 1.00 67.44 77 PRO A N 1
ATOM 613 C CA . PRO A 1 77 ? -26.533 4.636 44.756 1.00 67.44 77 PRO A CA 1
ATOM 614 C C . PRO A 1 77 ? -27.067 5.164 46.096 1.00 67.44 77 PRO A C 1
ATOM 616 O O . PRO A 1 77 ? -28.137 4.743 46.534 1.00 67.44 77 PRO A O 1
ATOM 619 N N . PHE A 1 78 ? -26.356 6.096 46.734 1.00 66.00 78 PHE A N 1
ATOM 620 C CA . PHE A 1 78 ? -26.773 6.764 47.957 1.00 66.00 78 PHE A CA 1
ATOM 621 C C . PHE A 1 78 ? -26.738 8.267 47.730 1.00 66.00 78 PHE A C 1
ATOM 623 O O . PHE A 1 78 ? -25.960 8.958 48.374 1.00 66.00 78 PHE A O 1
ATOM 630 N N . GLY A 1 79 ? -27.583 8.740 46.806 1.00 56.75 79 GLY A N 1
ATOM 631 C CA . GLY A 1 79 ? -27.659 10.129 46.360 1.00 56.75 79 GLY A CA 1
ATOM 632 C C . GLY A 1 79 ? -27.303 11.139 47.446 1.00 56.75 79 GLY A C 1
ATOM 633 O O . GLY A 1 79 ? -28.136 11.507 48.281 1.00 56.75 79 GLY A O 1
ATOM 634 N N . VAL A 1 80 ? -26.055 11.604 47.415 1.00 55.41 80 VAL A N 1
ATOM 635 C CA . VAL A 1 80 ? -25.652 12.780 48.167 1.00 55.41 80 VAL A CA 1
ATOM 636 C C . VAL A 1 80 ? -26.362 13.939 47.489 1.00 55.41 80 VAL A C 1
ATOM 638 O O . VAL A 1 80 ? -26.004 14.341 46.383 1.00 55.41 80 VAL A O 1
ATOM 641 N N . GLN A 1 81 ? -27.424 14.439 48.127 1.00 53.91 81 GLN A N 1
ATOM 642 C CA . GLN A 1 81 ? -28.066 15.674 47.699 1.00 53.91 81 GLN A CA 1
ATOM 643 C C . GLN A 1 81 ? -26.977 16.722 47.504 1.00 53.91 81 GLN A C 1
ATOM 645 O O . GLN A 1 81 ? -26.169 16.939 48.410 1.00 53.91 81 GLN A O 1
ATOM 650 N N . GLU A 1 82 ? -26.944 17.336 46.321 1.00 53.81 82 GLU A N 1
ATOM 651 C CA . GLU A 1 82 ? -26.071 18.462 46.044 1.00 53.81 82 GLU A CA 1
ATOM 652 C C . GLU A 1 82 ? -26.320 19.530 47.114 1.00 53.81 82 GLU A C 1
ATOM 654 O O . GLU A 1 82 ? -27.261 20.323 47.040 1.00 53.81 82 GLU A O 1
ATOM 659 N N . THR A 1 83 ? -25.451 19.583 48.123 1.00 47.25 83 THR A N 1
ATOM 660 C CA . THR A 1 83 ? -25.176 20.846 48.777 1.00 47.25 83 THR A CA 1
ATOM 661 C C . THR A 1 83 ? -24.528 21.666 47.682 1.00 47.25 83 THR A C 1
ATOM 663 O O . THR A 1 83 ? -23.380 21.447 47.289 1.00 47.25 83 THR A O 1
ATOM 666 N N . THR A 1 84 ? -25.342 22.537 47.085 1.00 45.91 84 THR A N 1
ATOM 667 C CA . THR A 1 84 ? -24.877 23.618 46.230 1.00 45.91 84 THR A CA 1
ATOM 668 C C . THR A 1 84 ? -23.566 24.099 46.815 1.00 45.91 84 THR A C 1
ATOM 670 O O . THR A 1 84 ? -23.495 24.444 47.996 1.00 45.91 84 THR A O 1
ATOM 673 N N . LYS A 1 85 ? -22.501 24.009 46.016 1.00 56.00 85 LYS A N 1
ATOM 674 C CA . LYS A 1 85 ? -21.196 24.574 46.329 1.00 56.00 85 LYS A CA 1
ATOM 675 C C . LYS A 1 85 ? -21.450 26.056 46.596 1.00 56.00 85 LYS A C 1
ATOM 677 O O . LYS A 1 85 ? -21.470 26.868 45.674 1.00 56.00 85 LYS A O 1
ATOM 682 N N . GLN A 1 86 ? -21.746 26.384 47.850 1.00 53.44 86 GLN A N 1
ATOM 683 C CA . GLN A 1 86 ? -21.863 27.734 48.348 1.00 53.44 86 GLN A CA 1
ATOM 684 C C . GLN A 1 86 ? -20.451 28.275 48.227 1.00 53.44 86 GLN A C 1
ATOM 686 O O . GLN A 1 86 ? -19.572 28.009 49.045 1.00 53.44 86 GLN A O 1
ATOM 691 N N . LEU A 1 87 ? -20.204 28.952 47.110 1.00 58.75 87 LEU A N 1
ATOM 692 C CA . LEU A 1 87 ? -19.073 29.842 46.988 1.00 58.75 87 LEU A CA 1
ATOM 693 C C . LEU A 1 87 ? -19.141 30.763 48.209 1.00 58.75 87 LEU A C 1
ATOM 695 O O . LEU A 1 87 ? -20.143 31.444 48.415 1.00 58.75 87 LEU A O 1
ATOM 699 N N . LEU A 1 88 ? -18.091 30.740 49.029 1.00 56.97 88 LEU A N 1
ATOM 700 C CA . LEU A 1 88 ? -17.894 31.630 50.170 1.00 56.97 88 LEU A CA 1
ATOM 701 C C . LEU A 1 88 ? -17.741 33.076 49.661 1.00 56.97 88 LEU A C 1
ATOM 703 O O . LEU A 1 88 ? -16.641 33.615 49.614 1.00 56.97 88 LEU A O 1
ATOM 707 N N . THR A 1 89 ? -18.832 33.712 49.235 1.00 59.41 89 THR A N 1
ATOM 708 C CA . THR A 1 89 ? -18.885 35.152 48.914 1.00 59.41 89 THR A CA 1
ATOM 709 C C . THR A 1 89 ? -19.598 35.972 49.986 1.00 59.41 89 THR A C 1
ATOM 711 O O . THR A 1 89 ? -19.756 37.182 49.835 1.00 59.41 89 THR A O 1
ATOM 714 N N . GLU A 1 90 ? -19.974 35.367 51.114 1.00 50.22 90 GLU A N 1
ATOM 715 C CA . GLU A 1 90 ? -20.524 36.118 52.251 1.00 50.22 90 GLU A CA 1
ATOM 716 C C . GLU A 1 90 ? -19.442 36.857 53.053 1.00 50.22 90 GLU A C 1
ATOM 718 O O . GLU A 1 90 ? -19.710 37.916 53.620 1.00 50.22 90 GLU A O 1
ATOM 723 N N . GLY A 1 91 ? -18.188 36.388 53.011 1.00 54.00 91 GLY A N 1
ATOM 724 C CA . GLY A 1 91 ? -17.070 37.036 53.703 1.00 54.00 91 GLY A CA 1
ATOM 725 C C . GLY A 1 91 ? -16.666 38.400 53.130 1.00 54.00 91 GLY A C 1
ATOM 726 O O . GLY A 1 91 ? -16.128 39.226 53.859 1.00 54.00 91 GLY A O 1
ATOM 727 N N . THR A 1 92 ? -16.945 38.684 51.854 1.00 54.66 92 THR A N 1
ATOM 728 C CA . THR A 1 92 ? -16.578 39.968 51.226 1.00 54.66 92 THR A CA 1
ATOM 729 C C . THR A 1 92 ? -17.668 41.029 51.365 1.00 54.66 92 THR A C 1
ATOM 731 O O . THR A 1 92 ? -17.357 42.215 51.452 1.00 54.66 92 THR A O 1
ATOM 734 N N . LYS A 1 93 ? -18.945 40.635 51.475 1.00 56.97 93 LYS A N 1
ATOM 735 C CA . LYS A 1 93 ? -20.069 41.583 51.579 1.00 56.97 93 LYS A CA 1
ATOM 736 C C . LYS A 1 93 ? -20.190 42.241 52.960 1.00 56.97 93 LYS A C 1
ATOM 738 O O . LYS A 1 93 ? -20.511 43.428 53.037 1.00 56.97 93 LYS A O 1
ATOM 743 N N . ALA A 1 94 ? -19.875 41.524 54.041 1.00 59.16 94 ALA A N 1
ATOM 744 C CA . ALA A 1 94 ? -19.991 42.053 55.406 1.00 59.16 94 ALA A CA 1
ATOM 745 C C . ALA A 1 94 ? -19.041 43.238 55.676 1.00 59.16 94 ALA A C 1
ATOM 747 O O . ALA A 1 94 ? -19.442 44.242 56.266 1.00 59.16 94 ALA A O 1
ATOM 748 N N . TRP A 1 95 ? -17.805 43.170 55.170 1.00 60.41 95 TRP A N 1
ATOM 749 C CA . TRP A 1 95 ? -16.823 44.248 55.322 1.00 60.41 95 TRP A CA 1
ATOM 750 C C . TRP A 1 95 ? -17.156 45.458 54.444 1.00 60.41 95 TRP A C 1
ATOM 752 O O . TRP A 1 95 ? -16.996 46.591 54.890 1.00 60.41 95 TRP A O 1
ATOM 762 N N . THR A 1 96 ? -17.709 45.250 53.242 1.00 62.94 96 THR A N 1
ATOM 763 C CA . THR A 1 96 ? -18.134 46.371 52.380 1.00 62.94 96 THR A CA 1
ATOM 764 C C . THR A 1 96 ? -19.267 47.198 52.992 1.00 62.94 96 THR A C 1
ATOM 766 O O . THR A 1 96 ? -19.251 48.421 52.895 1.00 62.94 96 THR A O 1
ATOM 769 N N . GLN A 1 97 ? -20.212 46.564 53.697 1.00 62.91 97 GLN A N 1
ATOM 770 C CA . GLN A 1 97 ? -21.285 47.289 54.391 1.00 62.91 97 GLN A CA 1
ATOM 771 C C . GLN A 1 97 ? -20.796 47.999 55.658 1.00 62.91 97 GLN A C 1
ATOM 773 O O . GLN A 1 97 ? -21.292 49.076 55.986 1.00 62.91 97 GLN A O 1
ATOM 778 N N . GLY A 1 98 ? -19.817 47.424 56.361 1.00 65.81 98 GLY A N 1
ATOM 779 C CA . GLY A 1 98 ? -19.183 48.070 57.512 1.00 65.81 98 GLY A CA 1
ATOM 780 C C . GLY A 1 98 ? -18.410 49.332 57.122 1.00 65.81 98 GLY A C 1
ATOM 781 O O . GLY A 1 98 ? -18.544 50.359 57.784 1.00 65.81 98 GLY A O 1
ATOM 782 N N . LEU A 1 99 ? -17.667 49.278 56.011 1.00 65.69 99 LEU A N 1
ATOM 783 C CA . LEU A 1 99 ? -16.895 50.411 55.490 1.00 65.69 99 LEU A CA 1
ATOM 784 C C . LEU A 1 99 ? -17.784 51.552 54.962 1.00 65.69 99 LEU A C 1
ATOM 786 O O . LEU A 1 99 ? -17.422 52.716 55.103 1.00 65.69 99 LEU A O 1
ATOM 790 N N . GLN A 1 100 ? -18.969 51.246 54.422 1.00 65.19 100 GLN A N 1
ATOM 791 C CA . GLN A 1 100 ? -19.919 52.280 53.994 1.00 65.19 100 GLN A CA 1
ATOM 792 C C . GLN A 1 100 ? -20.525 53.027 55.195 1.00 65.19 100 GLN A C 1
ATOM 794 O O . GLN A 1 100 ? -20.587 54.254 55.200 1.00 65.19 100 GLN A O 1
ATOM 799 N N . LYS A 1 101 ? -20.885 52.301 56.264 1.00 65.94 101 LYS A N 1
ATOM 800 C CA . LYS A 1 101 ? -21.488 52.894 57.469 1.00 65.94 101 LYS A CA 1
ATOM 801 C C . LYS A 1 101 ? -20.559 53.855 58.214 1.00 65.94 101 LYS A C 1
ATOM 803 O O . LYS A 1 101 ? -21.047 54.831 58.769 1.00 65.94 101 LYS A O 1
ATOM 808 N N . ILE A 1 102 ? -19.247 53.600 58.230 1.00 65.31 102 ILE A N 1
ATOM 809 C CA . ILE A 1 102 ? -18.283 54.516 58.866 1.00 65.31 102 ILE A CA 1
ATOM 810 C C . ILE A 1 102 ? -18.078 55.805 58.056 1.00 65.31 102 ILE A C 1
ATOM 812 O O . ILE A 1 102 ? -17.913 56.868 58.654 1.00 65.31 102 ILE A O 1
ATOM 816 N N . ALA A 1 103 ? -18.142 55.738 56.720 1.00 63.06 103 ALA A N 1
ATOM 817 C CA . ALA A 1 103 ? -17.995 56.906 55.850 1.00 63.06 103 ALA A CA 1
ATOM 818 C C . ALA A 1 103 ? -19.190 57.870 55.981 1.00 63.06 103 ALA A C 1
ATOM 820 O O . ALA A 1 103 ? -18.996 59.084 56.057 1.00 63.06 103 ALA A O 1
ATOM 821 N N . ASP A 1 104 ? -20.407 57.330 56.109 1.00 61.06 104 ASP A N 1
ATOM 822 C CA . ASP A 1 104 ? -21.637 58.123 56.248 1.00 61.06 104 ASP A CA 1
ATOM 823 C C . ASP A 1 104 ? -21.751 58.828 57.617 1.00 61.06 104 ASP A C 1
ATOM 825 O O . ASP A 1 104 ? -22.441 59.836 57.746 1.00 61.06 104 ASP A O 1
ATOM 829 N N . THR A 1 105 ? -21.044 58.349 58.649 1.00 64.88 105 THR A N 1
ATOM 830 C CA . THR A 1 105 ? -21.040 58.974 59.988 1.00 64.88 105 THR A CA 1
ATOM 831 C C . THR A 1 105 ? -19.986 60.064 60.182 1.00 64.88 105 THR A C 1
ATOM 833 O O . THR A 1 105 ? -19.954 60.685 61.244 1.00 64.88 105 THR A O 1
ATOM 836 N N . MET A 1 106 ? -19.123 60.312 59.188 1.00 60.88 106 MET A N 1
ATOM 837 C CA . MET A 1 106 ? -17.979 61.222 59.336 1.00 60.88 106 MET A CA 1
ATOM 838 C C . MET A 1 106 ? -17.962 62.393 58.346 1.00 60.88 106 MET A C 1
ATOM 840 O O . MET A 1 106 ? -16.920 63.007 58.127 1.00 60.88 106 MET A O 1
ATOM 844 N N . THR A 1 107 ? -19.123 62.763 57.802 1.00 64.62 107 THR A N 1
ATOM 845 C CA . THR A 1 107 ? -19.338 64.079 57.180 1.00 64.62 107 THR A CA 1
ATOM 846 C C . THR A 1 107 ? -20.176 64.959 58.112 1.00 64.62 107 THR A C 1
ATOM 848 O O . THR A 1 107 ? -21.406 64.899 58.088 1.00 64.62 107 THR A O 1
ATOM 851 N N . PRO A 1 108 ? -19.542 65.758 58.991 1.00 65.00 108 PRO A N 1
ATOM 852 C CA . PRO A 1 108 ? -20.260 66.804 59.705 1.00 65.00 108 PRO A CA 1
ATOM 853 C C . PRO A 1 108 ? -20.733 67.891 58.722 1.00 65.00 108 PRO A C 1
ATOM 855 O O . PRO A 1 108 ? -20.079 68.147 57.713 1.00 65.00 108 PRO A O 1
ATOM 858 N N . LYS A 1 109 ? -21.896 68.472 59.044 1.00 58.25 109 LYS A N 1
ATOM 859 C CA . LYS A 1 109 ? -22.551 69.610 58.376 1.00 58.25 109 LYS A CA 1
ATOM 860 C C . LYS A 1 109 ? -21.611 70.763 58.036 1.00 58.25 109 LYS A C 1
ATOM 862 O O . LYS A 1 109 ? -20.767 71.087 58.900 1.00 58.25 109 LYS A O 1
#